Protein AF-A0A1Q2HY96-F1 (afdb_monomer_lite)

InterPro domains:
  IPR009081 Phosphopantetheine binding ACP domain [PF00550] (42-92)
  IPR009081 Phosphopantetheine binding ACP domain [PS50075] (18-96)
  IPR036736 ACP-like superfamily [G3DSA:1.10.1200.10] (18-99)
  IPR036736 ACP-like superfamily [SSF47336] (25-95)

Structure (mmCIF, N/CA/C/O backbone):
data_AF-A0A1Q2HY96-F1
#
_entry.id   AF-A0A1Q2HY96-F1
#
loop_
_atom_site.group_PDB
_atom_site.id
_atom_site.type_symbol
_atom_site.label_atom_id
_atom_site.label_alt_id
_atom_site.label_comp_id
_atom_site.label_asym_id
_atom_site.label_entity_id
_atom_site.label_seq_id
_atom_site.pdbx_PDB_ins_code
_atom_site.Cartn_x
_atom_site.Cartn_y
_atom_site.Cartn_z
_atom_site.occupancy
_atom_site.B_iso_or_equiv
_atom_site.auth_seq_id
_atom_site.auth_comp_id
_atom_site.auth_asym_id
_atom_site.auth_atom_id
_atom_site.pdbx_PDB_model_num
ATOM 1 N N . MET A 1 1 ? -11.975 -46.397 43.099 1.00 39.94 1 MET A N 1
ATOM 2 C CA . MET A 1 1 ? -10.825 -46.986 42.388 1.00 39.94 1 MET A CA 1
ATOM 3 C C . MET A 1 1 ? -10.617 -46.177 41.123 1.00 39.94 1 MET A C 1
ATOM 5 O O . MET A 1 1 ? -11.514 -46.212 40.297 1.00 39.94 1 MET A O 1
ATOM 9 N N . ALA A 1 2 ? -9.472 -45.483 41.050 1.00 41.12 2 ALA A N 1
ATOM 10 C CA . ALA A 1 2 ? -8.843 -44.869 39.867 1.00 41.12 2 ALA A CA 1
ATOM 11 C C . ALA A 1 2 ? -9.613 -43.701 39.193 1.00 41.12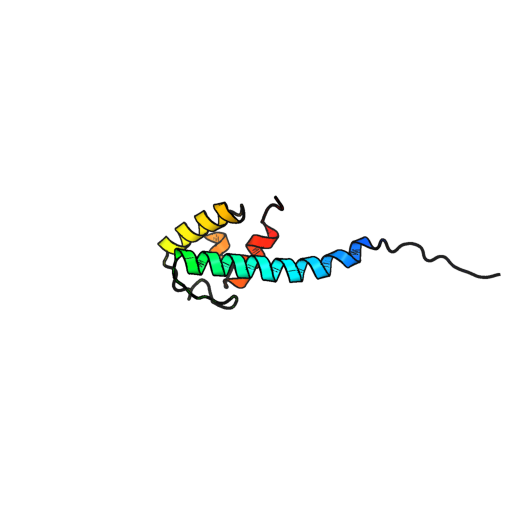 2 ALA A C 1
ATOM 13 O O . ALA A 1 2 ? -10.725 -43.884 38.726 1.00 41.12 2 ALA A O 1
ATOM 14 N N . HIS A 1 3 ? -9.128 -42.451 39.311 1.00 38.62 3 HIS A N 1
ATOM 15 C CA . HIS A 1 3 ? -8.075 -41.814 38.472 1.00 38.62 3 HIS A CA 1
ATOM 16 C C . HIS A 1 3 ? -8.676 -41.340 37.128 1.00 38.62 3 HIS A C 1
ATOM 18 O O . HIS A 1 3 ? -9.240 -42.171 36.437 1.00 38.62 3 HIS A O 1
ATOM 24 N N . LEU A 1 4 ? -8.607 -40.105 36.617 1.00 37.62 4 LEU A N 1
ATOM 25 C CA . LEU A 1 4 ? -7.965 -38.804 36.893 1.00 37.62 4 LEU A CA 1
ATOM 26 C C . LEU A 1 4 ? -8.761 -37.789 36.034 1.00 37.62 4 LEU A C 1
ATOM 28 O O . LEU A 1 4 ? -9.229 -38.150 34.958 1.00 37.62 4 LEU A O 1
ATOM 32 N N . TYR A 1 5 ? -9.097 -36.592 36.512 1.00 46.75 5 TYR A N 1
ATOM 33 C CA . TYR A 1 5 ? -8.379 -35.343 36.201 1.00 46.75 5 TYR A CA 1
ATOM 34 C C . TYR A 1 5 ? -7.709 -35.272 34.812 1.00 46.75 5 TYR A C 1
ATOM 36 O O . TYR A 1 5 ? -6.600 -35.754 34.613 1.00 46.75 5 TYR A O 1
ATOM 44 N N . TYR A 1 6 ? -8.412 -34.609 33.896 1.00 48.09 6 TYR A N 1
ATOM 45 C CA . TYR A 1 6 ? -7.907 -33.750 32.816 1.00 48.09 6 TYR A CA 1
ATOM 46 C C . TYR A 1 6 ? -8.973 -32.640 32.718 1.00 48.09 6 TYR A C 1
ATOM 48 O O . TYR A 1 6 ? -9.976 -32.791 32.033 1.00 48.09 6 TYR A O 1
ATOM 56 N N . GLU A 1 7 ? -9.067 -31.704 33.662 1.00 52.12 7 GLU A N 1
ATOM 57 C CA . GLU A 1 7 ? -8.244 -30.490 33.751 1.00 52.12 7 GLU A CA 1
ATOM 58 C C . GLU A 1 7 ? -7.766 -29.951 32.396 1.00 52.12 7 GLU A C 1
ATOM 60 O O . GLU A 1 7 ? -6.837 -30.472 31.788 1.00 52.12 7 GLU A O 1
ATOM 65 N N . GLY A 1 8 ? -8.420 -28.865 31.974 1.00 57.66 8 GLY A N 1
ATOM 66 C CA . GLY A 1 8 ? -7.714 -27.670 31.526 1.00 57.66 8 GLY A CA 1
ATOM 67 C C . GLY A 1 8 ? -7.043 -27.734 30.163 1.00 57.66 8 GLY A C 1
ATOM 68 O O . GLY A 1 8 ? -5.828 -27.613 30.078 1.00 57.66 8 GLY A O 1
ATOM 69 N N . MET A 1 9 ? -7.829 -27.783 29.093 1.00 52.25 9 MET A N 1
ATOM 70 C CA . MET A 1 9 ? -7.416 -27.096 27.870 1.00 52.25 9 MET A CA 1
ATOM 71 C C . MET A 1 9 ? -8.635 -26.392 27.290 1.00 52.25 9 MET A C 1
ATOM 73 O O . MET A 1 9 ? -9.529 -27.005 26.709 1.00 52.25 9 MET A O 1
ATOM 77 N N . GLU A 1 10 ? -8.705 -25.103 27.599 1.00 52.75 10 GLU A N 1
ATOM 78 C CA . GLU A 1 10 ? -9.639 -24.147 27.024 1.00 52.75 10 GLU A CA 1
ATOM 79 C C . GLU A 1 10 ? -9.447 -24.191 25.497 1.00 52.75 10 GLU A C 1
ATOM 81 O O . GLU A 1 10 ? -8.328 -24.093 24.997 1.00 52.75 10 GLU A O 1
ATOM 86 N N . LEU A 1 11 ? -10.523 -24.451 24.750 1.00 47.56 11 LEU A N 1
ATOM 87 C CA . LEU A 1 11 ? -10.471 -24.632 23.295 1.00 47.56 11 LEU A CA 1
ATOM 88 C C . LEU A 1 11 ? -10.120 -23.332 22.540 1.00 47.56 11 LEU A C 1
ATOM 90 O O . LEU A 1 11 ? -9.978 -23.373 21.316 1.00 47.56 11 LEU A O 1
ATOM 94 N N . SER A 1 12 ? -9.988 -22.199 23.237 1.00 50.03 12 SER A N 1
ATOM 95 C CA . SER A 1 12 ? -9.636 -20.896 22.662 1.00 50.03 12 SER A CA 1
ATOM 96 C C . SER A 1 12 ? -8.286 -20.872 21.949 1.00 50.03 12 SER A C 1
ATOM 98 O O . SER A 1 12 ? -8.133 -20.106 21.003 1.00 50.03 12 SER A O 1
ATOM 100 N N . GLU A 1 13 ? -7.336 -21.746 22.288 1.00 52.06 13 GLU A N 1
ATOM 101 C CA . GLU A 1 13 ? -6.010 -21.743 21.647 1.00 52.06 13 GLU A CA 1
ATOM 102 C C . GLU A 1 13 ? -5.976 -22.425 20.264 1.00 52.06 13 GLU A C 1
ATOM 104 O O . GLU A 1 13 ? -4.979 -22.334 19.552 1.00 52.06 13 GLU A O 1
ATOM 109 N N . ARG A 1 14 ? -7.062 -23.086 19.830 1.00 47.97 14 ARG A N 1
ATOM 110 C CA . ARG A 1 14 ? -7.133 -23.741 18.505 1.00 47.97 14 ARG A CA 1
ATOM 111 C C . ARG A 1 14 ? -7.731 -22.882 17.392 1.00 47.97 14 ARG A C 1
ATOM 113 O O . ARG A 1 14 ? -7.732 -23.320 16.249 1.00 47.97 14 ARG A O 1
ATOM 120 N N . LEU A 1 15 ? -8.233 -21.690 17.707 1.00 47.53 15 LEU A N 1
ATOM 121 C CA . LEU A 1 15 ? -8.889 -20.800 16.739 1.00 47.53 15 LEU A CA 1
ATOM 122 C C . LEU A 1 15 ? -7.949 -19.731 16.154 1.00 47.53 15 LEU A C 1
ATOM 124 O O . LEU A 1 15 ? -8.379 -18.934 15.327 1.00 47.53 15 LEU A O 1
ATOM 128 N N . GLY A 1 16 ? -6.677 -19.716 16.562 1.00 50.00 16 GLY A N 1
ATOM 129 C CA . GLY A 1 16 ? -5.685 -18.753 16.072 1.00 50.00 16 GLY A CA 1
ATOM 130 C C . GLY A 1 16 ? -4.987 -19.145 14.768 1.00 50.00 16 GLY A C 1
ATOM 131 O O . GLY A 1 16 ? -4.366 -18.290 14.160 1.00 50.00 16 GLY A O 1
ATOM 132 N N . LEU A 1 17 ? -5.072 -20.406 14.327 1.00 47.41 17 LEU A N 1
ATOM 133 C CA . LEU A 1 17 ? -4.338 -20.890 13.144 1.00 47.41 17 LEU A CA 1
ATOM 134 C C . LEU A 1 17 ? -5.150 -20.793 11.843 1.00 47.41 17 LEU A C 1
ATOM 136 O O . LEU A 1 17 ? -4.581 -20.461 10.813 1.00 47.41 17 LEU A O 1
ATOM 140 N N . ASP A 1 18 ? -6.473 -20.971 11.901 1.00 46.31 18 ASP A N 1
ATOM 141 C CA . ASP A 1 18 ? -7.334 -20.860 10.710 1.00 46.31 18 ASP A CA 1
ATOM 142 C C . ASP A 1 18 ? -7.655 -19.399 10.342 1.00 46.31 18 ASP A C 1
ATOM 144 O O . ASP A 1 18 ? -7.949 -19.103 9.188 1.00 46.31 18 ASP A O 1
ATOM 148 N N . LYS A 1 19 ? -7.602 -18.463 11.304 1.00 50.22 19 LYS A N 1
ATOM 149 C CA . LYS A 1 19 ? -7.790 -17.031 11.013 1.00 50.22 19 LYS A CA 1
ATOM 150 C C . LYS A 1 19 ? -6.606 -16.444 10.240 1.00 50.22 19 LYS A C 1
ATOM 152 O O . LYS A 1 19 ? -6.834 -15.620 9.369 1.00 50.22 19 LYS A O 1
ATOM 157 N N . ILE A 1 20 ? -5.380 -16.881 10.529 1.00 50.56 20 ILE A N 1
ATOM 158 C CA . ILE A 1 20 ? -4.174 -16.307 9.917 1.00 50.56 20 ILE A CA 1
ATOM 159 C C . ILE A 1 20 ? -4.093 -16.677 8.427 1.00 50.56 20 ILE A C 1
ATOM 161 O O . ILE A 1 20 ? -3.834 -15.808 7.610 1.00 50.56 20 ILE A O 1
ATOM 165 N N . GLU A 1 21 ? -4.395 -17.918 8.021 1.00 47.22 21 GLU A N 1
ATOM 166 C CA . GLU A 1 21 ? -4.355 -18.276 6.586 1.00 47.22 21 GLU A CA 1
ATOM 167 C C . GLU A 1 21 ? -5.472 -17.610 5.759 1.00 47.22 21 GLU A C 1
ATOM 169 O O . GLU A 1 21 ? -5.229 -17.200 4.626 1.00 47.22 21 GLU A O 1
ATOM 174 N N . LEU A 1 22 ? -6.677 -17.447 6.318 1.00 51.94 22 LEU A N 1
ATOM 175 C CA . LEU A 1 22 ? -7.807 -16.829 5.608 1.00 51.94 22 LEU A CA 1
ATOM 176 C C . LEU A 1 22 ? -7.680 -15.306 5.467 1.00 51.94 22 LEU A C 1
ATOM 178 O O . LEU A 1 22 ? -8.199 -14.746 4.502 1.00 51.94 22 LEU A O 1
ATOM 182 N N . VAL A 1 23 ? -7.033 -14.638 6.425 1.00 52.81 23 VAL A N 1
ATOM 183 C CA . VAL A 1 23 ? -6.871 -13.175 6.423 1.00 52.81 23 VAL A CA 1
ATOM 184 C C . VAL A 1 23 ? -5.618 -12.755 5.639 1.00 52.81 23 VAL A C 1
ATOM 186 O O . VAL A 1 23 ? -5.687 -11.766 4.906 1.00 52.81 23 VAL A O 1
ATOM 189 N N . GLN A 1 24 ? -4.546 -13.562 5.652 1.00 55.53 24 GLN A N 1
ATOM 190 C CA . GLN A 1 24 ? -3.367 -13.360 4.794 1.00 55.53 24 GLN A CA 1
ATOM 191 C C . GLN A 1 24 ? -3.728 -13.409 3.301 1.00 55.53 24 GLN A C 1
ATOM 193 O O . GLN A 1 24 ? -3.323 -12.529 2.537 1.00 55.53 24 GLN A O 1
ATOM 198 N N . GLU A 1 25 ? -4.516 -14.403 2.858 1.00 61.44 25 GLU A N 1
ATOM 199 C CA . GLU A 1 25 ? -4.968 -14.461 1.456 1.00 61.44 25 GLU A CA 1
ATOM 200 C C . GLU A 1 25 ? -5.849 -13.255 1.084 1.00 61.44 25 GLU A C 1
ATOM 202 O O . GLU A 1 25 ? -5.746 -12.749 -0.038 1.00 61.44 25 GLU A O 1
ATOM 207 N N . ASP A 1 26 ? -6.676 -12.761 2.012 1.00 82.38 26 ASP A N 1
ATOM 208 C CA . ASP A 1 26 ? -7.561 -11.617 1.766 1.00 82.38 26 ASP A CA 1
ATOM 209 C C . ASP A 1 26 ? -6.778 -10.301 1.658 1.00 82.38 26 ASP A C 1
ATOM 211 O O . ASP A 1 26 ? -6.897 -9.591 0.657 1.00 82.38 26 ASP A O 1
ATOM 215 N N . THR A 1 27 ? -5.909 -9.995 2.626 1.00 91.00 27 THR A N 1
ATOM 216 C CA . THR A 1 27 ? -5.147 -8.734 2.654 1.00 91.00 27 THR A CA 1
ATOM 217 C C . THR A 1 27 ? -4.204 -8.618 1.460 1.00 91.00 27 THR A C 1
ATOM 219 O O . THR A 1 27 ? -4.153 -7.572 0.808 1.00 91.00 27 THR A O 1
ATOM 222 N N . VAL A 1 28 ? -3.509 -9.706 1.106 1.00 92.12 28 VAL A N 1
ATOM 223 C CA . VAL A 1 28 ? -2.645 -9.751 -0.082 1.00 92.12 28 VAL A CA 1
ATOM 224 C C . VAL A 1 28 ? -3.458 -9.516 -1.355 1.00 92.12 28 VAL A C 1
ATOM 226 O O . VAL A 1 28 ? -3.077 -8.690 -2.186 1.00 92.12 28 VAL A O 1
ATOM 229 N N . SER A 1 29 ? -4.590 -10.207 -1.515 1.00 91.56 29 SER A N 1
ATOM 230 C CA . SER A 1 29 ? -5.434 -10.077 -2.710 1.00 91.56 29 SER A CA 1
ATOM 231 C C . SER A 1 29 ? -6.001 -8.666 -2.859 1.00 91.56 29 SER A C 1
ATOM 233 O O . SER A 1 29 ? -6.030 -8.120 -3.966 1.00 91.56 29 SER A O 1
ATOM 235 N N . ARG A 1 30 ? -6.411 -8.050 -1.747 1.00 93.38 30 ARG A N 1
ATOM 236 C CA . ARG A 1 30 ? -6.907 -6.672 -1.717 1.00 93.38 30 ARG A CA 1
ATOM 237 C C . ARG A 1 30 ? -5.813 -5.667 -2.050 1.00 93.38 30 ARG A C 1
ATOM 239 O O . ARG A 1 30 ? -6.026 -4.824 -2.916 1.00 93.38 30 ARG A O 1
ATOM 246 N N . LEU A 1 31 ? -4.623 -5.801 -1.460 1.00 94.38 31 LEU A N 1
ATOM 247 C CA . LEU A 1 31 ? -3.487 -4.930 -1.771 1.00 94.38 31 LEU A CA 1
ATOM 248 C C . LEU A 1 31 ? -3.087 -5.024 -3.251 1.00 94.38 31 LEU A C 1
ATOM 250 O O . LEU A 1 31 ? -2.856 -4.001 -3.892 1.00 94.38 31 LEU A O 1
ATOM 254 N N . LEU A 1 32 ? -3.033 -6.233 -3.816 1.00 93.38 32 LEU A N 1
ATOM 255 C CA . LEU A 1 32 ? -2.728 -6.422 -5.237 1.00 93.38 32 LEU A CA 1
ATOM 256 C C . LEU A 1 32 ? -3.794 -5.792 -6.140 1.00 93.38 32 LEU A C 1
ATOM 258 O O . LEU A 1 32 ? -3.443 -5.146 -7.125 1.00 93.38 32 LEU A O 1
ATOM 262 N N . SER A 1 33 ? -5.072 -5.930 -5.780 1.00 93.25 33 SER A N 1
ATOM 263 C CA . SER A 1 33 ? -6.183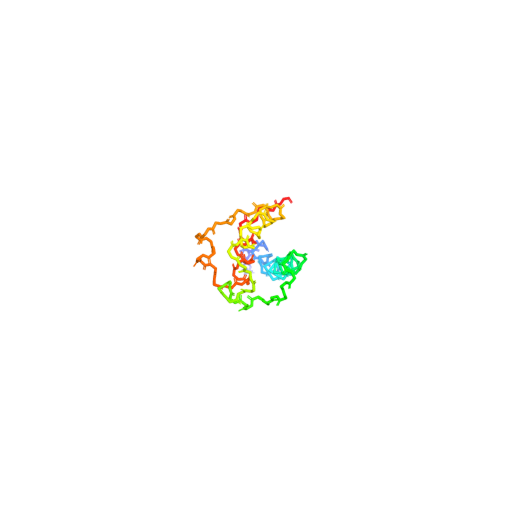 -5.314 -6.517 1.00 93.25 33 SER A CA 1
ATOM 264 C C . SER A 1 33 ? -6.103 -3.787 -6.473 1.00 93.25 33 SER A C 1
ATOM 266 O O . SER A 1 33 ? -6.189 -3.142 -7.513 1.00 93.25 33 SER A O 1
ATOM 268 N N . LEU A 1 34 ? -5.834 -3.208 -5.298 1.00 94.38 34 LEU A N 1
ATOM 269 C CA . LEU A 1 34 ? -5.630 -1.768 -5.135 1.00 94.38 34 LEU A CA 1
ATOM 270 C C . LEU A 1 34 ? -4.478 -1.257 -6.015 1.00 94.38 34 LEU A C 1
ATOM 272 O O . LEU A 1 34 ? -4.569 -0.181 -6.614 1.00 94.38 34 LEU A O 1
ATOM 276 N N . ILE A 1 35 ? -3.388 -2.027 -6.102 1.00 93.38 35 ILE A N 1
ATOM 277 C CA . ILE A 1 35 ? -2.231 -1.663 -6.920 1.00 93.38 35 ILE A CA 1
ATOM 278 C C . ILE A 1 35 ? -2.569 -1.725 -8.420 1.00 93.38 35 ILE A C 1
ATOM 280 O O . ILE A 1 35 ? -2.217 -0.803 -9.164 1.00 93.38 35 ILE A O 1
ATOM 284 N N . ASP A 1 36 ? -3.260 -2.772 -8.871 1.00 92.81 36 ASP A N 1
ATOM 285 C CA . ASP A 1 36 ? -3.660 -2.918 -10.274 1.00 92.81 36 ASP A CA 1
ATOM 286 C C . ASP A 1 36 ? -4.640 -1.808 -10.696 1.00 92.81 36 ASP A C 1
ATOM 288 O O . ASP A 1 36 ? -4.414 -1.135 -11.705 1.00 92.81 36 ASP A O 1
ATOM 292 N N . ASP A 1 37 ? -5.646 -1.522 -9.864 1.00 92.56 37 ASP A N 1
ATOM 293 C CA . ASP A 1 37 ? -6.703 -0.541 -10.141 1.00 92.56 37 ASP A CA 1
ATOM 294 C C . ASP A 1 37 ? -6.185 0.901 -10.276 1.00 92.56 37 ASP A C 1
ATOM 296 O O . ASP A 1 37 ? -6.729 1.696 -11.053 1.00 92.56 37 ASP A O 1
ATOM 300 N N . HIS A 1 38 ? -5.139 1.270 -9.530 1.00 92.75 38 HIS A N 1
ATOM 301 C CA . HIS A 1 38 ? -4.641 2.651 -9.496 1.00 92.75 38 HIS A CA 1
ATOM 302 C C . HIS A 1 38 ? -3.353 2.891 -10.266 1.00 92.75 38 HIS A C 1
ATOM 304 O O . HIS A 1 38 ? -3.147 4.003 -10.757 1.00 92.75 38 HIS A O 1
ATOM 310 N N . PHE A 1 39 ? -2.510 1.872 -10.405 1.00 91.38 39 PHE A N 1
ATOM 311 C CA . PHE A 1 39 ? -1.183 2.026 -10.998 1.00 91.38 39 PHE A CA 1
ATOM 312 C C . PHE A 1 39 ? -0.991 1.163 -12.246 1.00 91.38 39 PHE A C 1
ATOM 314 O O . PHE A 1 39 ? 0.046 1.277 -12.900 1.00 91.38 39 PHE A O 1
ATOM 321 N N . ASN A 1 40 ? -1.988 0.338 -12.610 1.00 88.38 40 ASN A N 1
ATOM 322 C CA . ASN A 1 40 ? -1.933 -0.580 -13.750 1.00 88.38 40 ASN A CA 1
ATOM 323 C C . ASN A 1 40 ? -0.654 -1.443 -13.690 1.00 88.38 40 ASN A C 1
ATOM 325 O O . ASN A 1 40 ? 0.059 -1.631 -14.684 1.00 88.38 40 ASN A O 1
ATOM 329 N N . ALA A 1 41 ? -0.334 -1.892 -12.473 1.00 87.62 41 ALA A N 1
ATOM 330 C CA . ALA A 1 41 ? 0.861 -2.641 -12.132 1.00 87.62 41 ALA A CA 1
ATOM 331 C C . ALA A 1 41 ? 0.461 -4.029 -11.624 1.00 87.62 41 ALA A C 1
ATOM 333 O O . ALA A 1 41 ? 0.042 -4.199 -10.484 1.00 87.62 41 ALA A O 1
ATOM 334 N N . ASN A 1 42 ? 0.643 -5.036 -12.474 1.00 87.19 42 ASN A N 1
ATOM 335 C CA . ASN A 1 42 ? 0.379 -6.422 -12.113 1.00 87.19 42 ASN A CA 1
ATOM 336 C C . ASN A 1 42 ? 1.571 -6.995 -11.331 1.00 87.19 42 ASN A C 1
ATOM 338 O O . ASN A 1 42 ? 2.570 -7.409 -11.927 1.00 87.19 42 ASN A O 1
ATOM 342 N N . LEU A 1 43 ? 1.482 -6.960 -10.002 1.00 89.62 43 LEU A N 1
ATOM 343 C CA . LEU A 1 43 ? 2.516 -7.457 -9.095 1.00 89.62 43 LEU A CA 1
ATOM 344 C C . LEU A 1 43 ? 2.142 -8.834 -8.533 1.00 89.62 43 LEU A C 1
ATOM 346 O O . LEU A 1 43 ? 1.019 -9.312 -8.657 1.00 89.62 43 LEU A O 1
ATOM 350 N N . SER A 1 44 ? 3.109 -9.493 -7.910 1.00 90.56 44 SER A N 1
ATOM 351 C CA . SER A 1 44 ? 2.903 -10.715 -7.132 1.00 90.56 44 SER A CA 1
ATOM 352 C C . SER A 1 44 ? 3.386 -10.495 -5.698 1.00 90.56 44 SER A C 1
ATOM 354 O O . SER A 1 44 ? 4.165 -9.571 -5.461 1.00 90.56 44 SER A O 1
ATOM 356 N N . PRO A 1 45 ? 2.986 -11.337 -4.730 1.00 89.88 45 PRO A N 1
ATOM 357 C CA . PRO A 1 45 ? 3.420 -11.183 -3.339 1.00 89.88 45 PRO A CA 1
ATOM 358 C C . PRO A 1 45 ? 4.947 -11.201 -3.196 1.00 89.88 45 PRO A C 1
ATOM 360 O O . PRO A 1 45 ? 5.510 -10.447 -2.414 1.00 89.88 45 PRO A O 1
ATOM 363 N N . GLU A 1 46 ? 5.632 -11.996 -4.020 1.00 91.94 46 GLU A N 1
ATOM 364 C CA . GLU A 1 46 ? 7.096 -12.094 -4.033 1.00 91.94 46 GLU A CA 1
ATOM 365 C C . GLU A 1 46 ? 7.785 -10.925 -4.760 1.00 91.94 46 GLU A C 1
ATOM 367 O O . GLU A 1 46 ? 9.015 -10.857 -4.792 1.00 91.94 46 GLU A O 1
ATOM 372 N N . THR A 1 47 ? 7.028 -10.005 -5.375 1.00 92.12 47 THR A N 1
ATOM 373 C CA . THR A 1 47 ? 7.606 -8.866 -6.091 1.00 92.12 47 THR A CA 1
ATOM 374 C C . THR A 1 47 ? 8.291 -7.920 -5.103 1.00 92.12 47 THR A C 1
ATOM 376 O O . THR A 1 47 ? 7.638 -7.435 -4.174 1.00 92.12 47 THR A O 1
ATOM 379 N N . PRO A 1 48 ? 9.584 -7.604 -5.299 1.00 90.06 48 PRO A N 1
ATOM 380 C CA . PRO A 1 48 ? 10.269 -6.629 -4.468 1.00 90.06 48 PRO A CA 1
ATOM 381 C C . PRO A 1 48 ? 9.654 -5.241 -4.644 1.00 90.06 48 PRO A C 1
ATOM 383 O O . PRO A 1 48 ? 9.456 -4.787 -5.769 1.00 90.06 48 PRO A O 1
ATOM 386 N N . LEU A 1 49 ? 9.430 -4.507 -3.554 1.00 85.81 49 LEU A N 1
ATOM 387 C CA . LEU A 1 49 ? 8.933 -3.127 -3.623 1.00 85.81 49 LEU A CA 1
ATOM 388 C C . LEU A 1 49 ? 9.911 -2.205 -4.365 1.00 85.81 49 LEU A C 1
ATOM 390 O O . LEU A 1 49 ? 9.499 -1.254 -5.030 1.00 85.81 49 LEU A O 1
ATOM 394 N N . THR A 1 50 ? 11.207 -2.513 -4.315 1.00 84.31 50 THR A N 1
ATOM 395 C CA . THR A 1 50 ? 12.262 -1.807 -5.055 1.00 84.31 50 THR A CA 1
ATOM 396 C C . THR A 1 50 ? 12.237 -2.061 -6.561 1.00 84.31 50 THR A C 1
ATOM 398 O O . THR A 1 50 ? 12.628 -1.167 -7.306 1.00 84.31 50 THR A O 1
ATOM 401 N N . ASP A 1 51 ? 11.763 -3.233 -6.987 1.00 80.62 51 ASP A N 1
ATOM 402 C CA . ASP A 1 51 ? 11.615 -3.645 -8.392 1.00 80.62 51 ASP A CA 1
ATOM 403 C C . ASP A 1 51 ? 10.160 -3.521 -8.879 1.00 80.62 51 ASP A C 1
ATOM 405 O O . ASP A 1 51 ? 9.812 -3.896 -9.997 1.00 80.62 51 ASP A O 1
ATOM 409 N N . SER A 1 52 ? 9.279 -2.984 -8.030 1.00 79.62 52 SER A N 1
ATOM 410 C CA . SER A 1 52 ? 7.917 -2.664 -8.427 1.00 79.62 52 SER A CA 1
ATOM 411 C C . SER A 1 52 ? 7.940 -1.604 -9.529 1.00 79.62 52 SER A C 1
ATOM 413 O O . SER A 1 52 ? 8.767 -0.691 -9.534 1.00 79.62 52 SER A O 1
ATOM 415 N N . ALA A 1 53 ? 6.977 -1.680 -10.447 1.00 82.69 53 ALA A N 1
ATOM 416 C CA . ALA A 1 53 ? 6.775 -0.659 -11.475 1.00 82.69 53 ALA A CA 1
ATOM 417 C C . ALA A 1 53 ? 6.333 0.710 -10.900 1.00 82.69 53 ALA A C 1
ATOM 419 O O . ALA A 1 53 ? 6.065 1.635 -11.665 1.00 82.69 53 ALA A O 1
ATOM 420 N N . LEU A 1 54 ? 6.255 0.843 -9.570 1.00 87.81 54 LEU A N 1
ATOM 421 C CA . LEU A 1 54 ? 5.784 2.022 -8.854 1.00 87.81 54 LEU A CA 1
ATOM 422 C C . LEU A 1 54 ? 6.911 3.046 -8.693 1.00 87.81 54 LEU A C 1
ATOM 424 O O . LEU A 1 54 ? 7.937 2.794 -8.050 1.00 87.81 54 LEU A O 1
ATOM 428 N N . SER A 1 55 ? 6.694 4.242 -9.234 1.00 90.19 55 SER A N 1
ATOM 429 C CA . SER A 1 55 ? 7.573 5.390 -9.028 1.00 90.19 55 SER A CA 1
ATOM 430 C C . SER A 1 55 ? 7.519 5.906 -7.582 1.00 90.19 55 SER A C 1
ATOM 432 O O . SER A 1 55 ? 6.654 5.542 -6.787 1.00 90.19 55 SER A O 1
ATOM 434 N N . SER A 1 56 ? 8.425 6.820 -7.222 1.00 87.69 56 SER A N 1
ATOM 435 C CA . SER A 1 56 ? 8.399 7.467 -5.901 1.00 87.69 56 SER A CA 1
ATOM 436 C C . SER A 1 56 ? 7.093 8.225 -5.623 1.00 87.69 56 SER A C 1
ATOM 438 O O . SER A 1 56 ? 6.679 8.288 -4.471 1.00 87.69 56 SER A O 1
ATOM 440 N N . LEU A 1 57 ? 6.446 8.791 -6.653 1.00 91.06 57 LEU A N 1
ATOM 441 C CA . LEU A 1 57 ? 5.134 9.433 -6.505 1.00 91.06 57 LEU A CA 1
ATOM 442 C C . LEU A 1 57 ? 4.026 8.392 -6.328 1.00 91.06 57 LEU A C 1
ATOM 444 O O . LEU A 1 57 ? 3.157 8.583 -5.481 1.00 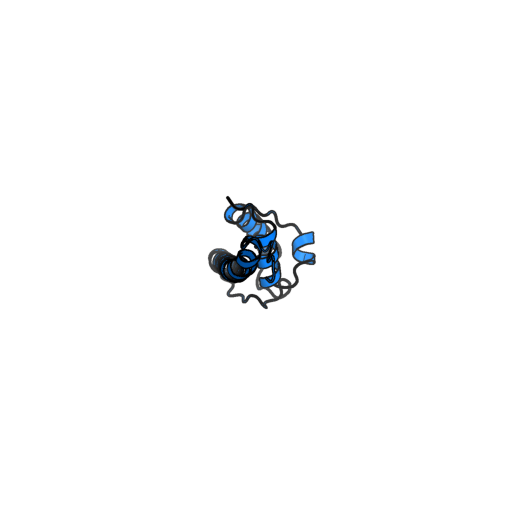91.06 57 LEU A O 1
ATOM 448 N N . ASP A 1 58 ? 4.105 7.273 -7.049 1.00 92.81 58 ASP A N 1
ATOM 449 C CA . ASP A 1 58 ? 3.136 6.180 -6.918 1.00 92.81 58 ASP A CA 1
ATOM 450 C C . ASP A 1 58 ? 3.174 5.567 -5.517 1.00 92.81 58 ASP A C 1
ATOM 452 O O . ASP A 1 58 ? 2.134 5.246 -4.965 1.00 92.81 58 ASP A O 1
ATOM 456 N N . ARG A 1 59 ? 4.350 5.480 -4.882 1.00 91.06 59 ARG A N 1
ATOM 457 C CA . ARG A 1 59 ? 4.474 5.013 -3.487 1.00 91.06 59 ARG A CA 1
ATOM 458 C C . ARG A 1 59 ? 3.836 5.961 -2.471 1.00 91.06 59 ARG A C 1
ATOM 460 O O . ARG A 1 59 ? 3.344 5.500 -1.443 1.00 91.06 59 ARG A O 1
ATOM 467 N N . ILE A 1 60 ? 3.849 7.270 -2.737 1.00 92.88 60 ILE A N 1
ATOM 468 C CA . ILE A 1 60 ? 3.165 8.258 -1.889 1.00 92.88 60 ILE A CA 1
ATOM 469 C C . ILE A 1 60 ? 1.650 8.096 -2.033 1.00 92.88 60 ILE A C 1
ATOM 471 O O . ILE A 1 60 ? 0.953 8.041 -1.026 1.00 92.88 60 ILE A O 1
ATOM 475 N N . GLU A 1 61 ? 1.150 7.973 -3.264 1.00 94.31 61 GLU A N 1
ATOM 476 C CA . GLU A 1 61 ? -0.274 7.723 -3.519 1.00 94.31 61 GLU A CA 1
ATOM 477 C C . GLU A 1 61 ? -0.716 6.376 -2.930 1.00 94.31 61 GLU A C 1
ATOM 479 O O . GLU A 1 61 ? -1.726 6.314 -2.239 1.00 94.31 61 GLU A O 1
ATOM 484 N N . LEU A 1 62 ? 0.067 5.311 -3.126 1.00 94.25 62 LEU A N 1
ATOM 485 C CA . LEU A 1 62 ? -0.207 3.990 -2.564 1.00 94.25 62 LEU A CA 1
ATOM 486 C C . LEU A 1 62 ? -0.293 4.050 -1.035 1.00 94.25 62 LEU A C 1
ATOM 488 O O . LEU A 1 62 ? -1.211 3.475 -0.466 1.00 94.25 62 LEU A O 1
ATOM 492 N N . ALA A 1 63 ? 0.603 4.789 -0.371 1.00 94.19 63 ALA A N 1
ATOM 493 C CA . ALA A 1 63 ? 0.548 4.969 1.079 1.00 94.19 63 ALA A CA 1
ATOM 494 C C . ALA A 1 63 ? -0.755 5.647 1.539 1.00 94.19 63 ALA A C 1
ATOM 496 O O . ALA A 1 63 ? -1.330 5.230 2.541 1.00 94.19 63 ALA A O 1
ATOM 497 N N . ILE A 1 64 ? -1.239 6.649 0.795 1.00 94.62 64 ILE A N 1
ATOM 498 C CA . ILE A 1 64 ? -2.518 7.319 1.077 1.00 94.62 64 ILE A CA 1
ATOM 499 C C . ILE A 1 64 ? -3.681 6.340 0.903 1.00 94.62 64 ILE A C 1
ATOM 501 O O . ILE A 1 64 ? -4.534 6.243 1.778 1.00 94.62 64 ILE A O 1
ATOM 505 N N . ARG A 1 65 ? -3.708 5.575 -0.195 1.00 95.12 65 ARG A N 1
ATOM 506 C CA . ARG A 1 65 ? -4.789 4.610 -0.443 1.00 95.12 65 ARG A CA 1
ATOM 507 C C . ARG A 1 65 ? -4.804 3.468 0.558 1.00 95.12 65 ARG A C 1
ATOM 509 O O . ARG A 1 65 ? -5.877 3.032 0.956 1.00 95.12 65 ARG A O 1
ATOM 516 N N . ILE A 1 66 ? -3.632 3.012 0.989 1.00 94.62 66 ILE A N 1
ATOM 517 C CA . ILE A 1 66 ? -3.526 2.022 2.056 1.00 94.62 66 ILE A CA 1
ATOM 518 C C . ILE A 1 66 ? -4.110 2.580 3.363 1.00 94.62 66 ILE A C 1
ATOM 520 O O . ILE A 1 66 ? -4.869 1.884 4.032 1.00 94.62 66 ILE A O 1
ATOM 524 N N . GLU A 1 67 ? -3.810 3.835 3.709 1.00 94.56 67 GLU A N 1
ATOM 525 C CA . GLU A 1 67 ? -4.386 4.487 4.892 1.00 94.56 67 GLU A CA 1
ATOM 526 C C . GLU A 1 67 ? -5.915 4.608 4.783 1.00 94.56 67 GLU A C 1
ATOM 528 O O . GLU A 1 67 ? -6.619 4.365 5.759 1.00 94.56 67 GLU A O 1
ATOM 533 N N . GLU A 1 68 ? -6.444 4.915 3.596 1.00 93.50 68 GLU A N 1
ATOM 534 C CA . GLU A 1 68 ? -7.889 5.008 3.349 1.00 93.50 68 GLU A CA 1
ATOM 535 C C . GLU A 1 68 ? -8.607 3.648 3.380 1.00 93.50 68 GLU A C 1
ATOM 537 O O . GLU A 1 68 ? -9.724 3.563 3.890 1.00 93.50 68 GLU A O 1
ATOM 542 N N . GLU A 1 69 ? -7.999 2.593 2.828 1.00 91.62 69 GLU A N 1
ATOM 543 C CA . GLU A 1 69 ? -8.640 1.279 2.684 1.00 91.62 69 GLU A CA 1
ATOM 544 C C . GLU A 1 69 ? -8.435 0.360 3.898 1.00 91.62 69 GLU A C 1
ATOM 546 O O . GLU A 1 69 ? -9.347 -0.382 4.273 1.00 91.62 69 GLU A O 1
ATOM 551 N N . PHE A 1 70 ? -7.248 0.391 4.505 1.00 92.00 70 PHE A N 1
ATOM 552 C CA . PHE A 1 70 ? -6.862 -0.505 5.599 1.00 92.00 70 PHE A CA 1
ATOM 553 C C . PHE A 1 70 ? -6.750 0.218 6.946 1.00 92.00 70 PHE A C 1
ATOM 555 O O . PHE A 1 70 ? -6.568 -0.433 7.971 1.00 92.00 70 PHE A O 1
ATOM 562 N N . GLY A 1 71 ? -6.822 1.555 6.970 1.00 93.38 71 GLY A N 1
ATOM 563 C CA . GLY A 1 71 ? -6.604 2.341 8.190 1.00 93.38 71 GLY A CA 1
ATOM 564 C C . GLY A 1 71 ? -5.143 2.366 8.653 1.00 93.38 71 GLY A C 1
ATOM 565 O O . GLY A 1 71 ? -4.850 2.858 9.741 1.00 93.38 71 GLY A O 1
ATOM 566 N N . VAL A 1 72 ? -4.215 1.843 7.843 1.00 93.94 72 VAL A N 1
ATOM 567 C CA . VAL A 1 72 ? -2.799 1.695 8.201 1.00 93.94 72 VAL A CA 1
ATOM 568 C C . VAL A 1 72 ? -1.972 2.782 7.538 1.00 93.94 72 VAL A C 1
ATOM 570 O O . VAL A 1 72 ? -1.933 2.909 6.317 1.00 93.94 72 VAL A O 1
ATOM 573 N N . ARG A 1 73 ? -1.238 3.553 8.340 1.00 93.62 73 ARG A N 1
ATOM 574 C CA . ARG A 1 73 ? -0.359 4.593 7.811 1.00 93.62 73 ARG A CA 1
ATOM 575 C C . ARG A 1 73 ? 0.989 4.018 7.386 1.00 93.62 73 ARG A C 1
ATOM 577 O O . ARG A 1 73 ? 1.733 3.500 8.217 1.00 93.62 73 ARG A O 1
ATOM 584 N N . ILE A 1 74 ? 1.340 4.211 6.118 1.00 92.50 74 ILE A N 1
ATOM 585 C CA . ILE A 1 74 ? 2.630 3.795 5.555 1.00 92.50 74 ILE A CA 1
ATOM 586 C C . ILE A 1 74 ? 3.563 4.997 5.428 1.00 92.50 74 ILE A C 1
ATOM 588 O O . ILE A 1 74 ? 3.216 6.025 4.846 1.00 92.50 74 ILE A O 1
ATOM 592 N N . ASP A 1 75 ? 4.769 4.863 5.976 1.00 90.94 75 ASP A N 1
ATOM 593 C CA . ASP A 1 75 ? 5.850 5.831 5.817 1.00 90.94 75 ASP A CA 1
ATOM 594 C C . ASP A 1 75 ? 7.084 5.192 5.159 1.00 90.94 75 ASP A C 1
ATOM 596 O O . ASP A 1 75 ? 7.130 3.992 4.882 1.00 90.94 75 ASP A O 1
ATOM 600 N N . GLU A 1 76 ? 8.105 6.008 4.894 1.00 88.50 76 GLU A N 1
ATOM 601 C CA . GLU A 1 76 ? 9.360 5.553 4.283 1.00 88.50 76 GLU A CA 1
ATOM 602 C C . GLU A 1 76 ? 10.036 4.432 5.090 1.00 88.50 76 GLU A C 1
ATOM 604 O O . GLU A 1 76 ? 10.596 3.509 4.510 1.00 88.50 76 GLU A O 1
ATOM 609 N N . ARG A 1 77 ? 9.919 4.438 6.425 1.00 90.19 77 ARG A N 1
ATOM 610 C CA . ARG A 1 77 ? 10.531 3.406 7.273 1.00 90.19 77 ARG A CA 1
ATOM 611 C C . ARG A 1 77 ? 9.818 2.071 7.140 1.00 90.19 77 ARG A C 1
ATOM 613 O O . ARG A 1 77 ? 10.453 1.045 7.358 1.00 90.19 77 ARG A O 1
ATOM 620 N N . VAL A 1 78 ? 8.517 2.072 6.858 1.00 91.06 78 VAL A N 1
ATOM 621 C CA . VAL A 1 78 ? 7.768 0.844 6.564 1.00 91.06 78 VAL A CA 1
ATOM 622 C C . VAL A 1 78 ? 8.210 0.292 5.211 1.00 91.06 78 VAL A C 1
ATOM 624 O O . VAL A 1 78 ? 8.578 -0.876 5.138 1.00 91.06 78 VAL A O 1
ATOM 627 N N . TYR A 1 79 ? 8.302 1.137 4.180 1.00 88.38 79 TYR A N 1
ATOM 628 C CA . TYR A 1 79 ? 8.833 0.725 2.874 1.00 88.38 79 TYR A CA 1
ATOM 629 C C . TYR A 1 79 ? 10.275 0.202 2.939 1.00 88.38 79 TYR A C 1
ATOM 631 O O . TYR A 1 79 ? 10.624 -0.693 2.180 1.00 88.38 79 TYR A O 1
ATOM 639 N N . ASP A 1 80 ? 11.106 0.726 3.842 1.00 88.19 80 ASP A N 1
ATOM 640 C CA . ASP A 1 80 ? 12.471 0.229 4.055 1.00 88.19 80 ASP A CA 1
ATOM 641 C C . ASP A 1 80 ? 12.521 -1.109 4.815 1.00 88.19 80 ASP A C 1
ATOM 643 O O . ASP A 1 80 ? 13.514 -1.834 4.731 1.00 88.19 80 ASP A O 1
ATOM 647 N N . LYS A 1 81 ? 11.483 -1.425 5.600 1.00 89.75 81 LYS A N 1
ATOM 648 C CA . LYS A 1 81 ? 11.376 -2.677 6.366 1.00 89.75 81 LYS A CA 1
ATOM 649 C C . LYS A 1 81 ? 10.771 -3.810 5.547 1.00 89.75 81 LYS A C 1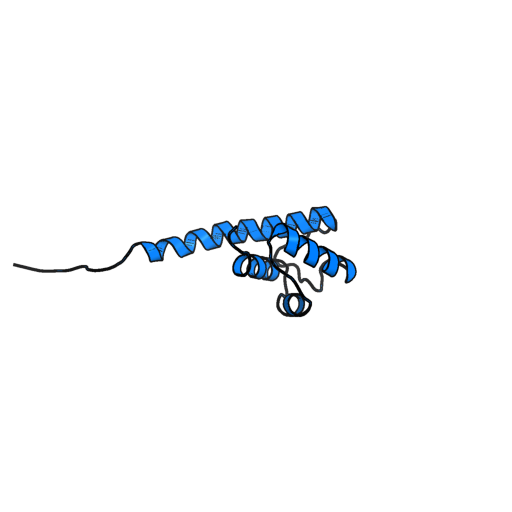
ATOM 651 O O . LYS A 1 81 ? 11.193 -4.949 5.721 1.00 89.75 81 LYS A O 1
ATOM 656 N N . CYS A 1 82 ? 9.799 -3.500 4.695 1.00 91.31 82 CYS A N 1
ATOM 657 C CA . CYS A 1 82 ? 9.152 -4.456 3.807 1.00 91.31 82 CYS A CA 1
ATOM 658 C C . CYS A 1 82 ? 9.962 -4.549 2.507 1.00 91.31 82 CYS A C 1
ATOM 660 O O . CYS A 1 82 ? 10.054 -3.587 1.748 1.00 91.31 82 CYS A O 1
ATOM 662 N N . ALA A 1 83 ? 10.554 -5.704 2.222 1.00 88.56 83 ALA A N 1
ATOM 663 C CA . ALA A 1 83 ? 11.258 -5.948 0.971 1.00 88.56 83 ALA A CA 1
ATOM 664 C C . ALA A 1 83 ? 10.289 -6.289 -0.171 1.00 88.56 83 ALA A C 1
ATOM 666 O O . ALA A 1 83 ? 10.545 -5.903 -1.315 1.00 88.56 83 ALA A O 1
ATOM 667 N N . THR A 1 84 ? 9.184 -6.982 0.119 1.00 93.50 84 THR A N 1
ATOM 668 C CA . THR A 1 84 ? 8.214 -7.464 -0.881 1.00 93.50 84 THR A CA 1
ATOM 669 C C . THR A 1 84 ? 6.792 -6.949 -0.655 1.00 93.50 84 THR A C 1
ATOM 671 O O . THR A 1 84 ? 6.452 -6.455 0.419 1.00 93.50 84 THR A O 1
ATOM 674 N N . VAL A 1 85 ? 5.942 -7.069 -1.681 1.00 92.31 85 VAL A N 1
ATOM 675 C CA . VAL A 1 85 ? 4.508 -6.742 -1.580 1.00 92.31 85 VAL A CA 1
ATOM 676 C C . VAL A 1 85 ? 3.801 -7.637 -0.555 1.00 92.31 85 VAL A C 1
ATOM 678 O O . VAL A 1 85 ? 2.931 -7.159 0.165 1.00 92.31 85 VAL A O 1
ATOM 681 N N . GLY A 1 86 ? 4.192 -8.909 -0.450 1.00 92.06 86 GLY A N 1
ATOM 682 C CA . GLY A 1 86 ? 3.655 -9.837 0.546 1.00 92.06 86 GLY A CA 1
ATOM 683 C C . GLY A 1 86 ? 3.978 -9.408 1.977 1.00 92.06 86 GLY A C 1
ATOM 684 O O . GLY A 1 86 ? 3.083 -9.362 2.809 1.00 92.06 86 GLY A O 1
ATOM 685 N N . GLU A 1 87 ? 5.217 -8.993 2.244 1.00 93.38 87 GLU A N 1
ATOM 686 C CA . GLU A 1 87 ? 5.605 -8.463 3.564 1.00 93.38 87 GLU A CA 1
ATOM 687 C C . GLU A 1 87 ? 4.912 -7.135 3.888 1.00 93.38 87 GLU A C 1
ATOM 689 O O . GLU A 1 87 ? 4.660 -6.826 5.051 1.00 93.38 87 GLU A O 1
ATOM 694 N N . LEU A 1 88 ? 4.602 -6.324 2.870 1.00 93.38 88 LEU A N 1
ATOM 695 C CA . LEU A 1 88 ? 3.777 -5.139 3.072 1.00 93.38 88 LEU A CA 1
ATOM 696 C C . LEU A 1 88 ? 2.357 -5.540 3.473 1.00 93.38 88 LEU A C 1
ATOM 698 O O . LEU A 1 88 ? 1.843 -4.974 4.427 1.00 93.38 88 LEU A O 1
ATOM 702 N N . ALA A 1 89 ? 1.746 -6.517 2.799 1.00 92.88 89 ALA A N 1
ATOM 703 C CA . ALA A 1 89 ? 0.419 -7.018 3.154 1.00 92.88 89 ALA A CA 1
ATOM 704 C C . ALA A 1 89 ? 0.373 -7.608 4.574 1.00 92.88 89 ALA A C 1
ATOM 706 O O . ALA A 1 89 ? -0.548 -7.287 5.317 1.00 92.88 89 ALA A O 1
ATOM 707 N N . GLU A 1 90 ? 1.385 -8.382 4.973 1.00 91.50 90 GLU A N 1
ATOM 708 C CA . GLU A 1 90 ? 1.522 -8.897 6.344 1.00 91.50 90 GLU A CA 1
ATOM 709 C C . GLU A 1 90 ? 1.579 -7.742 7.358 1.00 91.50 90 GLU A C 1
ATOM 711 O O . GLU A 1 90 ? 0.852 -7.733 8.350 1.00 91.50 90 GLU A O 1
ATOM 716 N N . TYR A 1 91 ? 2.352 -6.690 7.059 1.00 92.94 91 TYR A N 1
ATOM 717 C CA . TYR A 1 91 ? 2.371 -5.481 7.884 1.00 92.94 91 TYR A CA 1
ATOM 718 C C . TYR A 1 91 ? 0.992 -4.803 7.969 1.00 92.94 91 TYR A C 1
ATOM 720 O O . TYR A 1 91 ? 0.619 -4.321 9.043 1.00 92.94 91 TYR A O 1
ATOM 728 N N . LEU A 1 92 ? 0.233 -4.750 6.867 1.00 92.25 92 LEU A N 1
ATOM 729 C CA . LEU A 1 92 ? -1.125 -4.195 6.874 1.00 92.25 92 LEU A CA 1
ATOM 730 C C . LEU A 1 92 ? -2.045 -5.008 7.769 1.00 92.25 92 LEU A C 1
ATOM 732 O O . LEU A 1 92 ? -2.778 -4.423 8.551 1.00 92.25 92 LEU A O 1
ATOM 736 N N . GLU A 1 93 ? -1.991 -6.331 7.691 1.00 89.19 93 GLU A N 1
ATOM 737 C CA . GLU A 1 93 ? -2.826 -7.207 8.504 1.00 89.19 93 GLU A CA 1
ATOM 738 C C . GLU A 1 93 ? -2.550 -7.011 9.998 1.00 89.19 93 GLU A C 1
ATOM 740 O O . GLU A 1 93 ? -3.477 -6.760 10.768 1.00 89.19 93 GLU A O 1
ATOM 745 N N . GLU A 1 94 ? -1.275 -7.011 10.398 1.00 89.19 94 GLU A N 1
ATOM 746 C CA . GLU A 1 94 ? -0.862 -6.838 11.796 1.00 89.19 94 GLU A CA 1
ATOM 747 C C . GLU A 1 94 ? -1.233 -5.471 12.394 1.00 89.19 94 GLU A C 1
ATOM 749 O O . GLU A 1 94 ? -1.371 -5.344 13.614 1.00 89.19 94 GLU A O 1
ATOM 754 N N . ASN A 1 95 ? -1.336 -4.436 11.555 1.00 89.00 95 ASN A N 1
ATOM 755 C CA . ASN A 1 95 ? -1.549 -3.050 11.985 1.00 89.00 95 ASN A CA 1
ATOM 756 C C . ASN A 1 95 ? -2.924 -2.500 11.595 1.00 89.00 95 ASN A C 1
ATOM 758 O O . ASN A 1 95 ? -3.246 -1.374 11.979 1.00 89.00 95 ASN A O 1
ATOM 762 N N . SER A 1 96 ? -3.723 -3.261 10.846 1.00 84.25 96 SER A N 1
ATOM 763 C CA . SER A 1 96 ? -5.102 -2.907 10.541 1.00 84.25 96 SER A CA 1
ATOM 764 C C . SER A 1 96 ? -5.920 -2.972 11.824 1.00 84.25 96 SER A C 1
ATOM 766 O O . SER A 1 96 ? -5.874 -3.944 12.580 1.00 84.25 96 SER A O 1
ATOM 768 N N . GLU A 1 97 ? -6.652 -1.904 12.117 1.00 65.50 97 GLU A N 1
ATOM 769 C CA . GLU A 1 97 ? -7.668 -1.974 13.158 1.00 65.50 97 GLU A CA 1
ATOM 770 C C . GLU A 1 97 ? -8.794 -2.867 12.605 1.00 65.50 97 GLU A C 1
ATOM 772 O O . GLU A 1 97 ? -9.365 -2.542 11.564 1.00 65.50 97 GLU A O 1
ATOM 777 N N . GLU A 1 98 ? -9.094 -4.008 13.254 1.00 54.16 98 GLU A N 1
ATOM 778 C CA . GLU A 1 98 ? -10.344 -4.752 13.002 1.00 54.16 98 GLU A CA 1
ATOM 779 C C . GLU A 1 98 ? -11.500 -3.756 13.229 1.00 54.16 98 GLU A C 1
ATOM 781 O O . GLU A 1 98 ? -11.860 -3.466 14.374 1.00 54.16 98 GLU A O 1
ATOM 786 N N . ALA A 1 99 ? -12.015 -3.166 12.147 1.00 41.78 99 ALA A N 1
ATOM 787 C CA . ALA A 1 99 ? -13.124 -2.215 12.175 1.00 41.78 99 ALA A CA 1
ATOM 788 C C . ALA A 1 99 ? -14.467 -2.907 12.452 1.00 41.78 99 ALA A C 1
ATOM 790 O O . ALA A 1 99 ? -14.723 -3.987 11.869 1.00 41.78 99 ALA A O 1
#

Secondary structure (DSSP, 8-state):
----------GGGGSHHHHHHHHHHHHHHHHHHHHHHHH-----TT-BTTTSS--HHHHHHHHHHHHHHHSPPP-HHHHHH--BHHHHHHHHHHHS---

Organism: NCBI:txid187491

Radius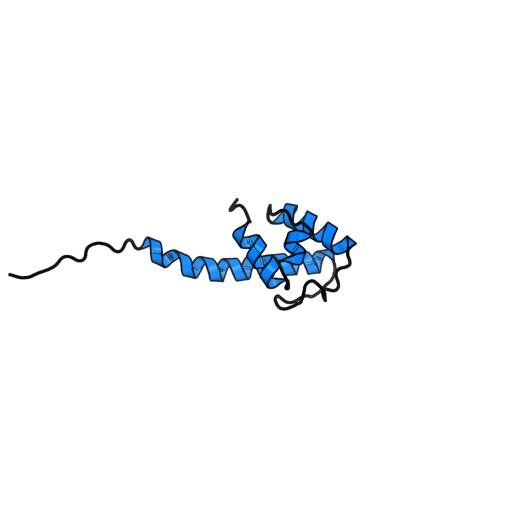 of gyration: 18.94 Å; chains: 1; bounding box: 26×56×56 Å

Sequence (99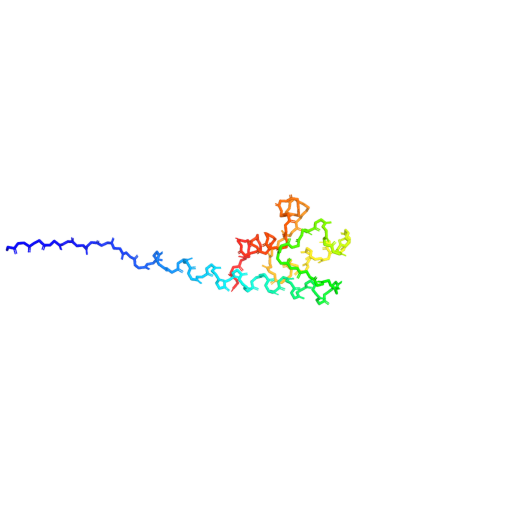 aa):
MAHLYYEGMELSERLGLDKIELVQEDTVSRLLSLIDDHFNANLSPETPLTDSALSSLDRIELAIRIEEEFGVRIDERVYDKCATVGELAEYLEENSEEA

Foldseek 3Di:
DDDDDDDDDDCVVVPVPVVVVVQLVVLLVVLQVVCCVPPVWRDDQAAFPVNGPADPVSVVVSQVVLCVPQVDHDDPVLSVVDGGSSSNSVVSSVRGDPD

pLDDT: mean 79.14, std 19.1, range [37.62, 95.12]